Protein AF-A0A841SXC8-F1 (afdb_monomer_lite)

Organism: NCBI:txid557557

Radius of gyration: 14.97 Å; chains: 1; bounding box: 30×32×42 Å

Structure (mmCIF, N/CA/C/O backbone):
data_AF-A0A841SXC8-F1
#
_entry.id   AF-A0A841SXC8-F1
#
loop_
_atom_site.group_PDB
_atom_site.id
_atom_site.type_symbol
_atom_site.label_atom_id
_atom_site.label_alt_id
_atom_site.label_comp_id
_atom_site.label_asym_id
_atom_site.label_entity_id
_atom_site.label_seq_id
_atom_site.pdbx_PDB_ins_code
_atom_site.Cartn_x
_atom_site.Cartn_y
_atom_site.Cartn_z
_atom_site.occupancy
_atom_site.B_iso_or_equiv
_atom_site.auth_seq_id
_atom_site.auth_comp_id
_atom_site.auth_asym_id
_atom_site.auth_atom_id
_atom_site.pdbx_PDB_model_num
ATOM 1 N N . MET A 1 1 ? -4.361 -3.965 -23.242 1.00 73.81 1 MET A N 1
ATOM 2 C CA . MET A 1 1 ? -4.799 -3.224 -22.038 1.00 73.81 1 MET A CA 1
ATOM 3 C C . MET A 1 1 ? -5.317 -4.214 -21.002 1.00 73.81 1 MET A C 1
ATOM 5 O O . MET A 1 1 ? -5.974 -5.172 -21.392 1.00 73.81 1 MET A O 1
ATOM 9 N N . ARG A 1 2 ? -4.999 -4.030 -19.717 1.00 73.81 2 ARG A N 1
ATOM 10 C CA . ARG A 1 2 ? -5.570 -4.809 -18.604 1.00 73.81 2 ARG A CA 1
ATOM 11 C C . ARG A 1 2 ? -6.139 -3.826 -17.585 1.00 73.81 2 ARG A C 1
ATOM 13 O O . ARG A 1 2 ? -5.488 -2.823 -17.316 1.00 73.81 2 ARG A O 1
ATOM 20 N N . ILE A 1 3 ? -7.330 -4.108 -17.067 1.00 79.94 3 ILE A N 1
ATOM 21 C CA . ILE A 1 3 ? -8.018 -3.286 -16.066 1.00 79.94 3 ILE A CA 1
ATOM 22 C C . ILE A 1 3 ? -7.966 -4.047 -14.743 1.00 79.94 3 ILE A C 1
ATOM 24 O O . ILE A 1 3 ? -8.251 -5.244 -14.719 1.00 79.94 3 ILE A O 1
ATOM 28 N N . TYR A 1 4 ? -7.590 -3.365 -13.666 1.00 75.81 4 TYR A N 1
ATOM 29 C CA . TYR A 1 4 ? -7.506 -3.937 -12.325 1.00 75.81 4 TYR A CA 1
ATOM 30 C C . TYR A 1 4 ? -8.402 -3.133 -11.384 1.00 75.81 4 TYR A C 1
ATOM 32 O O . TYR A 1 4 ? -8.347 -1.906 -11.403 1.00 75.81 4 TYR A O 1
ATOM 40 N N . SER A 1 5 ? -9.207 -3.825 -10.573 1.00 77.19 5 SER A N 1
ATOM 41 C CA . SER A 1 5 ? -9.884 -3.217 -9.424 1.00 77.19 5 SER A CA 1
ATOM 42 C C . SER A 1 5 ? -8.983 -3.325 -8.199 1.00 77.19 5 SER A C 1
ATOM 44 O O . SER A 1 5 ? -8.265 -4.312 -8.032 1.00 77.19 5 SER A O 1
ATOM 46 N N . PHE A 1 6 ? -9.026 -2.302 -7.358 1.00 78.12 6 PHE A N 1
ATOM 47 C CA . PHE A 1 6 ? -8.368 -2.260 -6.056 1.00 78.12 6 PHE A CA 1
ATOM 48 C C . PHE A 1 6 ? -9.359 -1.855 -4.958 1.00 78.12 6 PHE A C 1
ATOM 50 O O . PHE A 1 6 ? -8.964 -1.318 -3.927 1.00 78.12 6 PHE A O 1
ATOM 57 N N . ASP A 1 7 ? -10.646 -2.142 -5.172 1.00 75.75 7 ASP A N 1
ATOM 58 C CA . ASP A 1 7 ? -11.682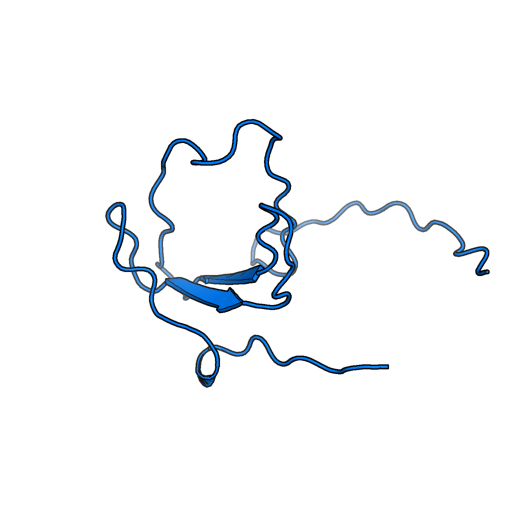 -1.970 -4.158 1.00 75.75 7 ASP A CA 1
ATOM 59 C C . ASP A 1 7 ? -11.406 -2.808 -2.895 1.00 75.75 7 ASP A C 1
ATOM 61 O O . ASP A 1 7 ? -10.670 -3.803 -2.918 1.00 75.75 7 ASP A O 1
ATOM 65 N N . LYS A 1 8 ? -12.057 -2.434 -1.789 1.00 73.00 8 LYS A N 1
ATOM 66 C CA . LYS A 1 8 ? -11.918 -3.102 -0.487 1.00 73.00 8 LYS A CA 1
ATOM 67 C C . LYS A 1 8 ? -12.208 -4.610 -0.497 1.00 73.00 8 LYS A C 1
ATOM 69 O O . LYS A 1 8 ? -11.666 -5.334 0.327 1.00 73.00 8 LYS A O 1
ATOM 74 N N . GLY A 1 9 ? -13.057 -5.094 -1.403 1.00 81.25 9 GLY A N 1
ATOM 75 C CA . GLY A 1 9 ? -13.413 -6.508 -1.527 1.00 81.25 9 GLY A CA 1
ATOM 76 C C . GLY A 1 9 ? -12.379 -7.340 -2.288 1.00 81.25 9 GLY A C 1
ATOM 77 O O . GLY A 1 9 ? -12.397 -8.566 -2.200 1.00 81.25 9 GLY A O 1
ATOM 78 N N . THR A 1 10 ? -11.469 -6.698 -3.021 1.00 83.69 10 THR A N 1
ATOM 79 C CA . THR A 1 10 ? -10.435 -7.375 -3.826 1.00 83.69 10 THR A CA 1
ATOM 80 C C . THR A 1 10 ? -9.084 -7.503 -3.122 1.00 83.69 10 THR A C 1
ATOM 82 O O . THR A 1 10 ? -8.228 -8.281 -3.557 1.00 83.69 10 THR A O 1
ATOM 85 N N . GLY A 1 11 ? -8.885 -6.757 -2.036 1.00 89.50 11 GLY A N 1
ATOM 86 C CA . GLY A 1 11 ? -7.640 -6.738 -1.281 1.00 89.50 11 GLY A CA 1
ATOM 87 C C . GLY A 1 11 ? -7.587 -7.736 -0.128 1.00 89.50 11 GLY A C 1
ATOM 88 O O . GLY A 1 11 ? -8.491 -8.537 0.106 1.00 89.50 11 GLY A O 1
ATOM 89 N N . LYS A 1 12 ? -6.476 -7.691 0.606 1.00 92.81 12 LYS A N 1
ATOM 90 C CA . LYS A 1 12 ? -6.293 -8.418 1.865 1.00 92.81 12 LYS A CA 1
ATOM 91 C C . LYS A 1 12 ? -6.040 -7.433 2.986 1.00 92.81 12 LYS A C 1
ATOM 93 O O . LYS A 1 12 ? -5.277 -6.489 2.803 1.00 92.81 12 LYS A O 1
ATOM 98 N N . GLU A 1 13 ? -6.633 -7.691 4.141 1.00 94.38 13 GLU A N 1
ATOM 99 C CA . GLU A 1 13 ? -6.349 -6.917 5.343 1.00 94.38 13 GLU A CA 1
ATOM 100 C C . GLU A 1 13 ? -4.853 -6.968 5.684 1.00 94.38 13 GLU A C 1
ATOM 102 O O . GLU A 1 13 ? -4.207 -8.022 5.619 1.00 94.38 13 GLU A O 1
ATOM 107 N N . ILE A 1 14 ? -4.299 -5.810 6.032 1.00 94.56 14 ILE A N 1
ATOM 108 C CA . ILE A 1 14 ? -2.943 -5.685 6.547 1.00 94.56 14 ILE A CA 1
ATOM 109 C C . ILE A 1 14 ? -3.006 -5.925 8.053 1.00 94.56 14 ILE A C 1
ATOM 111 O O . ILE A 1 14 ? -3.441 -5.064 8.806 1.00 94.56 14 ILE A O 1
ATOM 115 N N . THR A 1 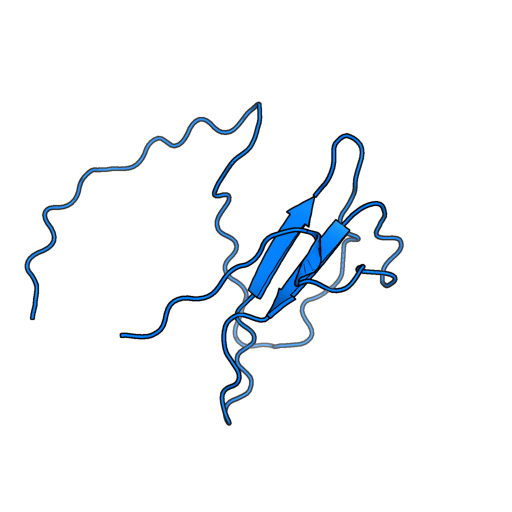15 ? -2.532 -7.087 8.495 1.00 95.25 15 THR A N 1
ATOM 116 C CA . THR A 1 15 ? -2.509 -7.467 9.920 1.00 95.25 15 THR A CA 1
ATOM 117 C C . THR A 1 15 ? -1.141 -7.276 10.579 1.00 95.25 15 THR A C 1
ATOM 119 O O . THR A 1 15 ? -0.980 -7.472 11.781 1.00 95.25 15 THR A O 1
ATOM 122 N N . ALA A 1 16 ? -0.126 -6.901 9.799 1.00 93.69 16 ALA A N 1
ATOM 123 C CA . ALA A 1 16 ? 1.230 -6.693 10.285 1.00 93.69 16 ALA A CA 1
ATOM 124 C C . ALA A 1 16 ? 1.436 -5.270 10.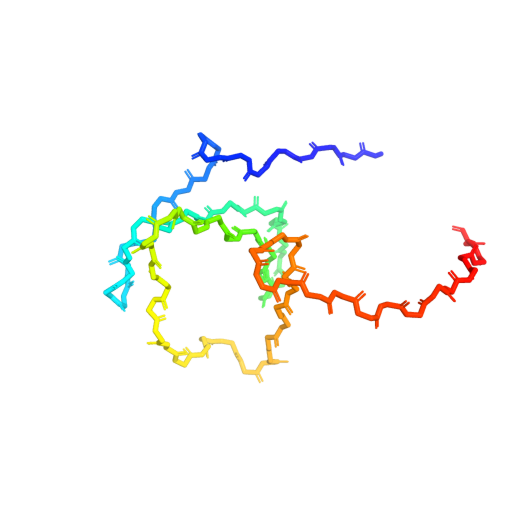834 1.00 93.69 16 ALA A C 1
ATOM 126 O O . ALA A 1 16 ? 0.721 -4.330 10.477 1.00 93.69 16 ALA A O 1
ATOM 127 N N . TYR A 1 17 ? 2.466 -5.114 11.670 1.00 94.38 17 TYR A N 1
ATOM 128 C CA . TYR A 1 17 ? 2.958 -3.820 12.167 1.00 94.38 17 TYR A CA 1
ATOM 129 C C . TYR A 1 17 ? 1.923 -2.988 12.944 1.00 94.38 17 TYR A C 1
ATOM 131 O O . TYR A 1 17 ? 2.041 -1.770 13.007 1.00 94.38 17 TYR A O 1
ATOM 139 N N . ASN A 1 18 ? 0.929 -3.639 13.561 1.00 95.56 18 ASN A N 1
ATOM 140 C CA . ASN A 1 18 ? -0.198 -2.988 14.247 1.00 95.56 18 ASN A CA 1
ATOM 141 C C . ASN A 1 18 ? -1.049 -2.111 13.313 1.00 95.56 18 ASN A C 1
ATOM 143 O O . ASN A 1 18 ? -1.605 -1.098 13.733 1.00 95.56 18 ASN A O 1
ATOM 147 N N . SER A 1 19 ? -1.135 -2.494 12.038 1.00 96.12 19 SER A N 1
ATOM 148 C CA . SER A 1 19 ? -2.071 -1.875 11.103 1.00 96.12 19 SER A CA 1
ATOM 149 C C . SER A 1 19 ? -3.511 -2.230 11.488 1.00 96.12 19 SER A C 1
ATOM 151 O O . SER A 1 19 ? -3.768 -3.310 12.016 1.00 96.12 19 SER A O 1
ATOM 153 N N . GLN A 1 20 ? -4.442 -1.312 11.240 1.00 96.50 20 GLN A N 1
ATOM 154 C CA . GLN A 1 20 ? -5.862 -1.460 11.560 1.00 96.50 20 GLN A CA 1
ATOM 155 C C . GLN A 1 20 ? -6.687 -0.874 10.422 1.00 96.50 20 GLN A C 1
ATOM 157 O O . GLN A 1 20 ? -6.348 0.199 9.920 1.00 96.50 20 GLN A O 1
ATOM 162 N N . ASN A 1 21 ? -7.763 -1.560 10.033 1.00 94.75 21 ASN A N 1
ATOM 163 C CA . ASN A 1 21 ? -8.705 -1.121 8.995 1.00 94.75 21 ASN A CA 1
ATOM 164 C C . ASN A 1 21 ? -7.998 -0.652 7.704 1.00 94.75 21 ASN A C 1
ATOM 166 O O . ASN A 1 21 ? -8.329 0.377 7.113 1.00 94.75 21 ASN A O 1
ATOM 170 N N . ALA A 1 22 ? -6.965 -1.395 7.301 1.00 94.50 22 ALA A N 1
ATOM 171 C CA . ALA A 1 22 ? -6.158 -1.115 6.122 1.00 94.50 22 ALA A CA 1
ATOM 172 C C . ALA A 1 22 ? -6.116 -2.350 5.220 1.00 94.50 22 ALA A C 1
ATOM 174 O O . ALA A 1 22 ? -5.877 -3.468 5.679 1.00 94.50 22 ALA A O 1
ATOM 175 N N . ILE A 1 23 ? -6.338 -2.146 3.925 1.00 94.31 23 ILE A N 1
ATOM 176 C CA . ILE A 1 23 ? -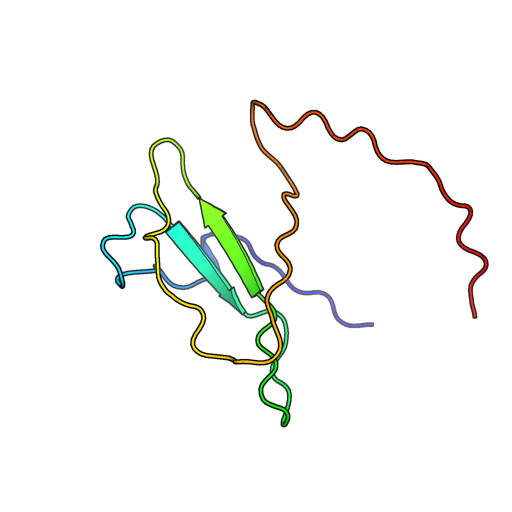6.496 -3.210 2.935 1.00 94.31 23 ILE A CA 1
ATOM 177 C C . ILE A 1 23 ? -5.449 -3.022 1.842 1.00 94.31 23 ILE A C 1
ATOM 179 O O . ILE A 1 23 ? -5.360 -1.958 1.238 1.00 94.31 23 ILE A O 1
ATOM 183 N N . PHE A 1 24 ? -4.667 -4.064 1.564 1.00 92.12 24 PHE A N 1
ATOM 184 C CA . PHE A 1 24 ? -3.681 -4.082 0.490 1.00 92.12 24 PHE A CA 1
ATOM 185 C C . PHE A 1 24 ? -4.180 -4.877 -0.720 1.00 92.12 24 PHE A C 1
ATOM 187 O O . PHE A 1 24 ? -4.410 -6.088 -0.638 1.00 92.12 24 PHE A O 1
ATOM 194 N N . SER A 1 25 ? -4.253 -4.213 -1.870 1.00 91.19 25 SER A N 1
ATOM 195 C CA . SER A 1 25 ? -4.623 -4.799 -3.160 1.00 91.19 25 SER A CA 1
ATOM 196 C C . SER A 1 25 ? -3.399 -4.858 -4.072 1.00 91.19 25 SER A C 1
ATOM 198 O O . SER A 1 25 ? -2.803 -3.836 -4.413 1.00 91.19 25 SER A O 1
ATOM 200 N N . LYS A 1 26 ? -2.988 -6.063 -4.482 1.00 87.06 26 LYS A N 1
ATOM 201 C CA . LYS A 1 26 ? -1.820 -6.255 -5.358 1.00 87.06 26 LYS A CA 1
ATOM 202 C C . LYS A 1 26 ? -2.190 -5.956 -6.813 1.00 87.06 26 LYS A C 1
ATOM 204 O O . LYS A 1 26 ? -3.091 -6.593 -7.345 1.00 87.06 26 LYS A O 1
ATOM 209 N N . ILE A 1 27 ? -1.442 -5.066 -7.467 1.00 85.31 27 ILE A N 1
ATOM 210 C CA . ILE A 1 27 ? -1.702 -4.651 -8.856 1.00 85.31 27 ILE A CA 1
ATOM 211 C C . ILE A 1 27 ? -0.842 -5.452 -9.838 1.00 85.31 27 ILE A C 1
ATOM 213 O O . ILE A 1 27 ? -1.342 -5.970 -10.833 1.00 85.31 27 ILE A O 1
ATOM 217 N N . VAL A 1 28 ? 0.457 -5.595 -9.557 1.00 81.19 28 VAL A N 1
ATOM 218 C CA . VAL A 1 28 ? 1.392 -6.295 -10.450 1.00 81.19 28 VAL A CA 1
ATOM 219 C C . VAL A 1 28 ? 2.043 -7.470 -9.732 1.00 81.19 28 VAL A C 1
ATOM 221 O O . VAL A 1 28 ? 2.493 -7.364 -8.590 1.00 81.19 28 VAL A O 1
ATOM 224 N N . LYS A 1 29 ? 2.131 -8.601 -10.435 1.00 67.75 29 LYS A N 1
ATOM 225 C CA . LYS A 1 29 ? 3.064 -9.683 -10.123 1.00 67.75 29 LYS A CA 1
ATOM 226 C C . LYS A 1 29 ? 4.173 -9.630 -11.169 1.00 67.75 29 LYS A C 1
ATOM 228 O O . LYS A 1 29 ? 3.896 -9.838 -12.345 1.00 67.75 29 LYS A O 1
ATOM 233 N N . HIS A 1 30 ? 5.386 -9.312 -10.738 1.00 76.62 30 HIS A N 1
ATOM 234 C CA . HIS A 1 30 ? 6.570 -9.278 -11.590 1.00 76.62 30 HIS A CA 1
ATOM 235 C C . HIS A 1 30 ? 7.625 -10.230 -11.024 1.00 76.62 30 HIS A C 1
ATOM 237 O O . HIS A 1 30 ? 7.700 -10.452 -9.820 1.00 76.62 30 HIS A O 1
ATOM 243 N N . ASP A 1 31 ? 8.460 -10.756 -11.906 1.00 78.06 31 ASP A N 1
ATOM 244 C CA . ASP A 1 31 ? 9.552 -11.696 -11.627 1.00 78.06 31 ASP A CA 1
ATOM 245 C C . ASP A 1 31 ? 10.761 -11.021 -10.943 1.00 78.06 31 ASP A C 1
ATOM 247 O O . ASP A 1 31 ? 11.704 -11.677 -10.512 1.00 78.06 31 ASP A O 1
ATOM 251 N N . LYS A 1 32 ? 10.739 -9.687 -10.862 1.00 79.12 32 LYS A N 1
ATOM 252 C CA . LYS A 1 32 ? 11.733 -8.841 -10.195 1.00 79.12 32 LYS A CA 1
ATOM 253 C C . LYS A 1 32 ? 11.203 -8.514 -8.794 1.00 79.12 32 LYS A C 1
ATOM 255 O O . LYS A 1 32 ? 9.987 -8.563 -8.608 1.00 79.12 32 LYS A O 1
ATOM 260 N N . PRO A 1 33 ? 12.056 -8.127 -7.827 1.00 76.06 33 PRO A N 1
ATOM 261 C CA . PRO A 1 33 ? 11.633 -7.787 -6.464 1.00 76.06 33 PRO A CA 1
ATOM 262 C C . PRO A 1 33 ? 10.938 -6.413 -6.408 1.00 76.06 33 PRO A C 1
ATOM 264 O O . PRO A 1 33 ? 11.368 -5.506 -5.704 1.00 76.06 33 PRO A O 1
ATOM 267 N N . ILE A 1 34 ? 9.877 -6.243 -7.196 1.00 80.44 34 ILE A N 1
ATOM 268 C CA . ILE A 1 34 ? 9.069 -5.032 -7.287 1.00 80.44 34 ILE A CA 1
ATOM 269 C C . ILE A 1 34 ? 7.675 -5.382 -6.783 1.00 80.44 34 ILE A C 1
ATOM 271 O O . ILE A 1 34 ? 7.031 -6.313 -7.268 1.00 80.44 34 ILE A O 1
ATOM 275 N N . HIS A 1 35 ? 7.209 -4.607 -5.812 1.00 82.06 35 HIS A N 1
ATOM 276 C CA . HIS A 1 35 ? 5.872 -4.722 -5.255 1.00 82.06 35 HIS A CA 1
ATOM 277 C C . HIS A 1 35 ? 5.086 -3.475 -5.642 1.00 82.06 35 HIS A C 1
ATOM 279 O O . HIS A 1 35 ? 5.413 -2.378 -5.202 1.00 82.06 35 HIS A O 1
ATOM 285 N N . VAL A 1 36 ? 4.055 -3.651 -6.470 1.00 87.12 36 VAL A N 1
ATOM 286 C CA . VAL A 1 36 ? 3.109 -2.582 -6.816 1.00 87.12 36 VAL A CA 1
ATOM 287 C C . VAL A 1 36 ? 1.740 -2.977 -6.291 1.00 87.12 36 VAL A C 1
ATOM 289 O O . VAL A 1 36 ? 1.215 -4.047 -6.625 1.00 87.12 36 VAL A O 1
ATOM 292 N N . GLY A 1 37 ? 1.166 -2.118 -5.462 1.00 88.31 37 GLY A N 1
ATOM 293 C CA . GLY A 1 37 ? -0.150 -2.317 -4.884 1.00 88.31 37 GLY A CA 1
ATOM 294 C C . GLY A 1 37 ? -0.796 -0.999 -4.495 1.00 88.31 37 GLY A C 1
ATOM 295 O O . GLY A 1 37 ? -0.159 0.050 -4.532 1.00 88.31 37 GLY A O 1
ATOM 296 N N . CYS A 1 38 ? -2.065 -1.088 -4.132 1.00 90.38 38 CYS A N 1
ATOM 297 C CA . CYS A 1 38 ? -2.845 -0.004 -3.562 1.00 90.38 38 CYS A CA 1
ATOM 298 C C . CYS A 1 38 ? -3.122 -0.334 -2.095 1.00 90.38 38 CYS A C 1
ATOM 300 O O . CYS A 1 38 ? -3.377 -1.496 -1.764 1.00 90.38 38 CYS A O 1
ATOM 302 N N . ILE A 1 39 ? -3.054 0.676 -1.233 1.00 91.44 39 ILE A N 1
ATOM 303 C CA . ILE A 1 39 ? -3.521 0.575 0.144 1.00 91.44 39 ILE A CA 1
ATOM 304 C C . ILE A 1 39 ? -4.776 1.428 0.253 1.00 91.44 39 ILE A C 1
ATOM 306 O O . ILE A 1 39 ? -4.715 2.633 0.024 1.00 91.44 39 ILE A O 1
ATOM 310 N N . TYR A 1 40 ? -5.887 0.799 0.618 1.00 92.44 40 TYR A N 1
ATOM 311 C CA . TYR A 1 40 ? -7.097 1.492 1.034 1.00 92.44 40 TYR A CA 1
ATOM 312 C C . TYR A 1 40 ? -7.115 1.559 2.560 1.00 92.44 40 TYR A C 1
ATOM 314 O O . TYR A 1 40 ? -6.993 0.527 3.224 1.00 92.44 40 TYR A O 1
ATOM 322 N N . VAL A 1 41 ? -7.230 2.765 3.110 1.00 92.25 41 VAL A N 1
ATOM 323 C CA . VAL A 1 41 ? -7.297 3.001 4.556 1.00 92.25 41 VAL A CA 1
ATOM 324 C C . VAL A 1 41 ? -8.697 3.503 4.871 1.00 92.25 41 VAL A C 1
ATOM 326 O O . VAL A 1 41 ? -9.104 4.550 4.374 1.00 92.25 41 VAL A O 1
ATOM 329 N N . GLU A 1 42 ? -9.448 2.740 5.659 1.00 92.00 42 GLU A N 1
ATOM 330 C CA . GLU A 1 42 ? -10.788 3.146 6.085 1.00 92.00 42 GLU A CA 1
ATOM 331 C C . GLU A 1 42 ? -10.726 4.320 7.078 1.00 92.00 42 GLU A C 1
ATOM 333 O O . GLU A 1 42 ? -9.678 4.562 7.688 1.00 92.00 42 GLU A O 1
ATOM 338 N N . PRO A 1 43 ? -11.837 5.050 7.295 1.00 90.44 43 PRO A N 1
ATOM 339 C CA . PRO A 1 43 ? -11.902 6.076 8.330 1.00 90.44 43 PRO A CA 1
ATOM 340 C C . PRO A 1 43 ? -11.431 5.552 9.696 1.00 90.44 43 PRO A C 1
ATOM 342 O O . PRO A 1 43 ? -11.906 4.527 10.184 1.00 90.44 43 PRO A O 1
ATOM 345 N N . GLY A 1 44 ? -10.474 6.254 10.310 1.00 90.69 44 GLY A N 1
ATOM 346 C CA . GLY A 1 44 ? -9.848 5.845 11.575 1.00 90.69 44 GLY A CA 1
ATOM 347 C C . GLY A 1 44 ? -8.852 4.681 11.463 1.00 90.69 44 GLY A C 1
ATOM 348 O O . GLY A 1 44 ? -8.328 4.235 12.482 1.00 90.69 44 GLY A O 1
ATOM 349 N N . GLY A 1 45 ? -8.586 4.182 10.255 1.00 93.56 45 GLY A N 1
ATOM 350 C CA . GLY A 1 45 ? -7.573 3.172 9.987 1.00 93.56 45 GLY A CA 1
ATOM 351 C C . GLY A 1 45 ? -6.150 3.719 10.073 1.00 93.56 45 GLY A C 1
ATOM 352 O O . GLY A 1 45 ? -5.893 4.918 9.964 1.00 93.56 45 GLY A O 1
ATOM 353 N N . THR A 1 46 ? -5.200 2.809 10.261 1.00 94.62 46 THR A N 1
ATOM 354 C CA . THR A 1 46 ? -3.775 3.124 10.379 1.00 94.62 46 THR A CA 1
ATOM 355 C C . THR A 1 46 ? -2.943 2.076 9.660 1.00 94.62 46 THR A C 1
ATOM 357 O O . THR A 1 46 ? -3.159 0.878 9.846 1.00 94.62 46 THR A O 1
ATOM 360 N N . VAL A 1 47 ? -1.936 2.512 8.904 1.00 93.31 47 VAL A N 1
ATOM 361 C CA . VAL A 1 47 ? -0.891 1.626 8.379 1.00 93.31 47 VAL A CA 1
ATOM 362 C C . VAL A 1 47 ? 0.311 1.707 9.309 1.00 93.31 47 VAL A C 1
ATOM 364 O O . VAL A 1 47 ? 0.869 2.782 9.527 1.00 93.31 47 VAL A O 1
ATOM 367 N N . GLY A 1 48 ? 0.696 0.567 9.870 1.00 92.88 48 GLY A N 1
ATOM 368 C CA . GLY A 1 48 ? 1.817 0.457 10.789 1.00 92.88 48 GLY A CA 1
ATOM 369 C C . GLY A 1 48 ? 3.146 0.870 10.163 1.00 92.88 48 GLY A C 1
ATOM 370 O O . GLY A 1 48 ? 3.482 0.449 9.055 1.00 92.88 48 GLY A O 1
ATOM 371 N N . ALA A 1 49 ? 3.934 1.664 10.888 1.00 89.25 49 ALA A N 1
ATOM 372 C CA . ALA A 1 49 ? 5.269 2.040 10.448 1.00 89.25 49 ALA A CA 1
ATOM 373 C C . ALA A 1 49 ? 6.225 0.838 10.501 1.00 89.25 49 ALA A C 1
ATOM 375 O O . ALA A 1 49 ? 6.286 0.101 11.486 1.00 89.25 49 ALA A O 1
ATOM 376 N N . HIS A 1 50 ? 7.017 0.676 9.446 1.00 86.75 50 HIS A N 1
ATOM 377 C CA . HIS A 1 50 ? 8.058 -0.342 9.352 1.00 86.75 50 HIS A CA 1
ATOM 378 C C . HIS A 1 50 ? 9.152 0.101 8.382 1.00 86.75 50 HIS A C 1
ATOM 380 O O . HIS A 1 50 ? 8.914 0.924 7.492 1.00 86.75 50 HIS A O 1
ATOM 386 N N . GLN A 1 51 ? 10.340 -0.480 8.521 1.00 83.31 51 GLN A N 1
ATOM 387 C CA . GLN A 1 51 ? 11.380 -0.348 7.511 1.00 83.31 51 GLN A CA 1
ATOM 388 C C . GLN A 1 51 ? 10.992 -1.165 6.274 1.00 83.31 51 GLN A C 1
ATOM 390 O O . GLN A 1 51 ? 10.629 -2.337 6.391 1.00 83.31 51 GLN A O 1
ATOM 395 N N . ALA A 1 52 ? 11.083 -0.553 5.090 1.00 78.62 52 ALA A N 1
ATOM 396 C CA . ALA A 1 52 ? 10.799 -1.249 3.844 1.00 78.62 52 ALA A CA 1
ATOM 397 C C . ALA A 1 52 ? 11.745 -2.460 3.691 1.00 78.62 52 ALA A C 1
ATOM 399 O O . ALA A 1 52 ? 12.962 -2.304 3.816 1.00 78.62 52 ALA A O 1
ATOM 400 N N . PRO A 1 53 ? 11.222 -3.663 3.390 1.00 73.44 53 PRO A N 1
ATOM 401 C CA . PRO A 1 53 ? 12.044 -4.867 3.258 1.00 73.44 53 PRO A CA 1
ATOM 402 C C . PRO A 1 53 ? 12.939 -4.849 2.004 1.00 73.44 53 PRO A C 1
ATOM 404 O O . PRO A 1 53 ? 13.831 -5.684 1.859 1.00 73.44 53 PRO A O 1
ATOM 407 N N . ILE A 1 54 ? 12.716 -3.897 1.093 1.00 74.12 54 ILE A N 1
ATOM 408 C CA . ILE A 1 54 ? 13.452 -3.736 -0.164 1.00 74.12 54 ILE A CA 1
ATOM 409 C C . ILE A 1 54 ? 14.387 -2.524 -0.050 1.00 74.12 54 ILE A C 1
ATOM 411 O O . ILE A 1 54 ? 13.985 -1.447 0.376 1.00 74.12 54 ILE A O 1
ATOM 415 N N . HIS A 1 55 ? 15.636 -2.695 -0.488 1.00 68.25 55 HIS A N 1
ATOM 416 C CA . HIS A 1 55 ? 16.698 -1.686 -0.363 1.00 68.25 55 HIS A CA 1
ATOM 417 C C . HIS A 1 55 ? 16.727 -0.679 -1.533 1.00 68.25 55 HIS A C 1
ATOM 419 O O . HIS A 1 55 ? 17.516 0.257 -1.529 1.00 68.25 55 HIS A O 1
ATOM 425 N N . LEU A 1 56 ? 15.871 -0.872 -2.542 1.00 66.88 56 LEU A N 1
ATOM 426 C CA . LEU A 1 56 ? 15.792 -0.063 -3.766 1.00 66.88 56 LEU A CA 1
ATOM 427 C C . LEU A 1 56 ? 14.916 1.199 -3.615 1.00 66.88 56 LEU A C 1
ATOM 429 O O . LEU A 1 56 ? 14.850 1.999 -4.542 1.00 66.88 56 LEU A O 1
ATOM 433 N N . GLY A 1 57 ? 14.275 1.393 -2.456 1.00 73.50 57 GLY A N 1
ATOM 434 C CA . GLY A 1 57 ? 13.394 2.530 -2.175 1.00 73.50 57 GLY A CA 1
ATOM 435 C C . GLY A 1 57 ? 11.902 2.208 -2.315 1.00 73.50 57 GLY A C 1
ATOM 436 O O . GLY A 1 57 ? 11.512 1.112 -2.716 1.00 73.50 57 GLY A O 1
ATOM 437 N N . MET A 1 58 ? 11.063 3.175 -1.943 1.00 79.44 58 MET A N 1
ATOM 438 C CA . MET A 1 58 ? 9.602 3.092 -1.984 1.00 79.44 58 MET A CA 1
ATOM 439 C C . MET A 1 58 ? 9.045 4.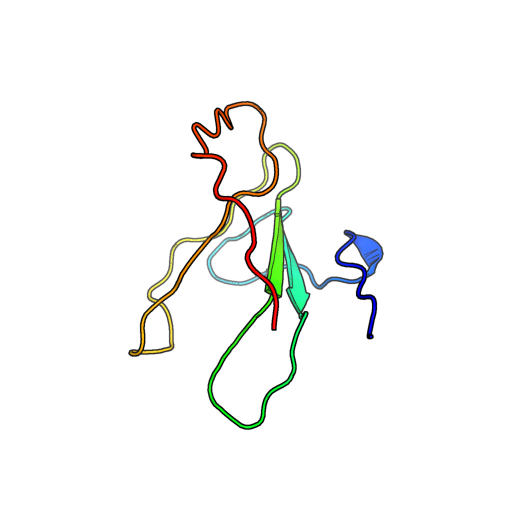429 -2.472 1.00 79.44 58 MET A C 1
ATOM 441 O O . MET A 1 58 ? 9.467 5.480 -1.997 1.0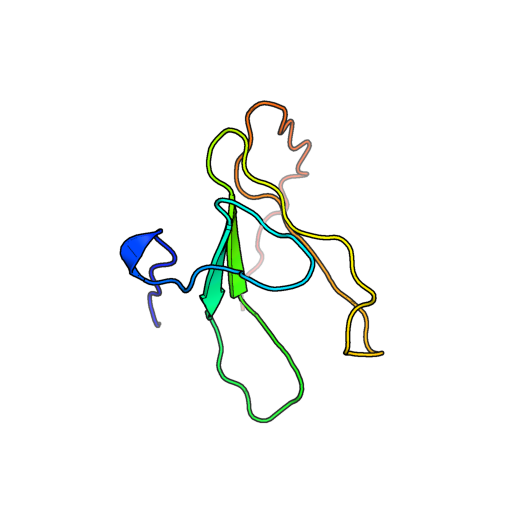0 79.44 58 MET A O 1
ATOM 445 N N . ALA A 1 59 ? 8.076 4.376 -3.381 1.00 83.62 59 ALA A N 1
ATOM 446 C CA . ALA A 1 59 ? 7.247 5.517 -3.742 1.00 83.62 59 ALA A CA 1
ATOM 447 C C . ALA A 1 59 ? 5.818 5.250 -3.265 1.00 83.62 59 ALA A C 1
ATOM 449 O O . ALA A 1 59 ? 5.290 4.157 -3.476 1.00 83.62 59 ALA A O 1
ATOM 450 N N . ALA A 1 60 ? 5.206 6.244 -2.629 1.00 84.75 60 ALA A N 1
ATOM 451 C CA . ALA A 1 60 ? 3.798 6.232 -2.263 1.00 84.75 60 ALA A CA 1
ATOM 452 C C . ALA A 1 60 ? 3.114 7.416 -2.947 1.00 84.75 60 ALA A C 1
ATOM 454 O O . ALA A 1 60 ? 3.657 8.519 -2.969 1.00 84.75 60 ALA A O 1
ATOM 455 N N . ILE A 1 61 ? 1.939 7.168 -3.517 1.00 86.75 61 ILE A N 1
ATOM 456 C CA . ILE A 1 61 ? 1.114 8.182 -4.170 1.00 86.75 61 ILE A CA 1
ATOM 457 C C . ILE A 1 61 ? -0.224 8.172 -3.448 1.00 86.75 61 ILE A C 1
ATOM 459 O O . ILE A 1 61 ? -0.875 7.130 -3.373 1.00 86.75 61 ILE A O 1
ATOM 463 N N . VAL A 1 62 ? -0.615 9.321 -2.903 1.00 88.00 62 VAL A N 1
ATOM 464 C CA . VAL A 1 62 ? -1.941 9.489 -2.310 1.00 88.00 62 VAL A CA 1
ATOM 465 C C . VAL A 1 62 ? -2.903 9.840 -3.438 1.00 88.00 62 VAL A C 1
ATOM 467 O O . VAL A 1 62 ? -2.713 10.842 -4.123 1.00 88.00 62 VAL A O 1
ATOM 470 N N . ILE A 1 63 ? -3.885 8.970 -3.668 1.00 86.00 63 ILE A N 1
ATOM 471 C CA . ILE A 1 63 ? -4.860 9.102 -4.761 1.00 86.00 63 ILE A CA 1
ATOM 472 C C . ILE A 1 63 ? -6.104 9.863 -4.280 1.00 86.00 63 ILE A C 1
ATOM 474 O O . ILE A 1 63 ? -6.672 10.649 -5.030 1.00 86.00 63 ILE A O 1
ATOM 478 N N . GLU A 1 64 ? -6.497 9.655 -3.022 1.00 86.31 64 GLU A N 1
ATOM 479 C CA . GLU A 1 64 ? -7.640 10.298 -2.376 1.00 86.31 64 GLU A CA 1
ATOM 480 C C . GLU A 1 64 ? -7.374 10.499 -0.876 1.00 86.31 64 GLU A C 1
ATOM 482 O O . GLU A 1 64 ? -6.619 9.740 -0.265 1.00 86.31 64 GLU A O 1
ATOM 487 N N . GLY A 1 65 ? -7.979 11.532 -0.287 1.00 87.25 65 GLY A N 1
ATOM 488 C CA . GLY A 1 65 ? -7.902 11.830 1.143 1.00 87.25 65 GLY A CA 1
ATOM 489 C C . GLY A 1 65 ? -8.587 13.155 1.480 1.00 87.25 65 GLY A C 1
ATOM 490 O O . GLY A 1 65 ? -8.644 14.041 0.633 1.00 87.25 65 GLY A O 1
ATOM 491 N N . GLU A 1 66 ? -9.107 13.289 2.702 1.00 84.75 66 GLU A N 1
ATOM 492 C CA . GLU A 1 66 ? -9.838 14.489 3.154 1.00 84.75 66 GLU A CA 1
ATOM 493 C C . GLU A 1 66 ? -8.962 15.751 3.116 1.00 84.75 66 GLU A C 1
ATOM 495 O O . GLU A 1 66 ? -9.380 16.783 2.599 1.00 84.75 66 GLU A O 1
ATOM 500 N N . ASP A 1 67 ? -7.707 15.627 3.551 1.00 81.81 67 ASP A N 1
ATOM 501 C CA . ASP A 1 67 ? -6.716 16.710 3.535 1.00 81.81 67 ASP A CA 1
ATOM 502 C C . ASP A 1 67 ? -5.814 16.686 2.288 1.00 81.81 67 ASP A C 1
ATOM 504 O O . ASP A 1 67 ? -4.787 17.372 2.227 1.00 81.81 67 ASP A O 1
ATOM 508 N N . LEU A 1 68 ? -6.148 15.869 1.282 1.00 80.94 68 LEU A N 1
ATOM 509 C CA . LEU A 1 68 ? -5.367 15.816 0.053 1.00 80.94 68 LEU A CA 1
ATOM 510 C C . LEU A 1 68 ? -5.624 17.093 -0.755 1.00 80.94 68 LEU A C 1
ATOM 512 O O . LEU A 1 68 ? -6.663 17.245 -1.390 1.00 80.94 68 LEU A O 1
ATOM 516 N N . ASN A 1 69 ? -4.641 17.991 -0.773 1.00 77.25 69 ASN A N 1
ATOM 517 C CA . ASN A 1 69 ? -4.612 19.147 -1.667 1.00 77.25 69 ASN A CA 1
ATOM 518 C C . ASN A 1 69 ? -3.506 18.960 -2.719 1.00 77.25 69 ASN A C 1
ATOM 520 O O . ASN A 1 69 ? -2.375 19.415 -2.516 1.00 77.25 69 ASN A O 1
ATOM 524 N N . PRO A 1 70 ? -3.776 18.237 -3.819 1.00 68.44 70 PRO A N 1
ATOM 525 C CA . PRO A 1 70 ? -2.751 17.936 -4.799 1.00 68.44 70 PRO A CA 1
ATOM 526 C C . PRO A 1 70 ? -2.489 19.174 -5.667 1.00 68.44 70 PRO A C 1
ATOM 528 O O . PRO A 1 70 ? -3.254 19.480 -6.578 1.00 68.44 70 PRO A O 1
ATOM 531 N N . SER A 1 71 ? -1.375 19.875 -5.442 1.00 65.44 71 SER A N 1
ATOM 532 C CA . SER A 1 71 ? -0.858 20.849 -6.411 1.00 65.44 71 SER A CA 1
ATOM 533 C C . SER A 1 71 ? -0.077 20.105 -7.497 1.00 65.44 71 SER A C 1
ATOM 535 O O . SER A 1 71 ? 1.151 20.009 -7.454 1.00 65.44 71 SER A O 1
ATOM 537 N N . MET A 1 72 ? -0.800 19.496 -8.430 1.00 63.50 72 MET A N 1
ATOM 538 C CA . MET A 1 72 ? -0.210 18.814 -9.581 1.00 63.50 72 MET A CA 1
ATOM 539 C C . MET A 1 72 ? 0.047 19.829 -10.697 1.00 63.50 72 MET A C 1
ATOM 541 O O . MET A 1 72 ? -0.841 20.600 -11.052 1.00 63.50 72 MET A O 1
ATOM 545 N N . ASN A 1 73 ? 1.254 19.816 -11.263 1.00 72.25 73 ASN A N 1
ATOM 546 C CA . ASN A 1 73 ? 1.515 20.516 -12.517 1.00 72.25 73 ASN A CA 1
ATOM 547 C C . ASN A 1 73 ? 0.943 19.670 -13.655 1.00 72.25 73 ASN A C 1
ATOM 549 O O . ASN A 1 73 ? 1.319 18.505 -13.802 1.00 72.25 73 ASN A O 1
ATOM 553 N N . GLU A 1 74 ? 0.044 20.248 -14.445 1.00 61.94 74 GLU A N 1
ATOM 554 C CA . GLU A 1 74 ? -0.406 19.622 -15.681 1.00 61.94 74 GLU A CA 1
ATOM 555 C C . GLU A 1 74 ? 0.779 19.565 -16.651 1.00 61.94 74 GLU A C 1
ATOM 557 O O . GLU A 1 74 ? 1.465 20.560 -16.894 1.00 61.94 74 GLU A O 1
ATOM 562 N N . VAL A 1 75 ? 1.067 18.367 -17.145 1.00 77.94 75 VAL A N 1
ATOM 563 C CA . VAL A 1 75 ? 2.076 18.130 -18.173 1.00 77.94 75 VAL A CA 1
ATOM 564 C C . VAL A 1 75 ? 1.379 17.472 -19.345 1.00 77.94 75 VAL A C 1
ATOM 566 O O . VAL A 1 75 ? 0.750 16.425 -19.185 1.00 77.94 75 VAL A O 1
ATOM 569 N N . ASP A 1 76 ? 1.499 18.086 -20.518 1.00 72.69 76 ASP A N 1
ATOM 570 C CA . ASP A 1 76 ? 0.981 17.505 -21.748 1.00 72.69 76 ASP A CA 1
ATOM 571 C C . ASP A 1 76 ? 1.687 16.174 -22.011 1.00 72.69 76 ASP A C 1
ATOM 573 O O . ASP A 1 76 ? 2.904 16.103 -22.212 1.00 72.69 76 ASP A O 1
ATOM 577 N N . TRP A 1 77 ? 0.909 15.096 -21.986 1.00 73.88 77 TRP A N 1
ATOM 578 C CA . TRP A 1 77 ? 1.401 13.767 -22.302 1.00 73.88 77 TRP A CA 1
ATOM 579 C C . TRP A 1 77 ? 1.683 13.671 -23.808 1.00 73.88 77 TRP A C 1
ATOM 581 O O . TRP A 1 77 ? 0.763 13.638 -24.624 1.00 73.88 77 TRP A O 1
ATOM 591 N N . GLN A 1 78 ? 2.962 13.622 -24.185 1.00 73.31 78 GLN A N 1
ATOM 592 C CA . GLN A 1 78 ? 3.411 13.509 -25.579 1.00 73.31 78 GLN A CA 1
ATOM 593 C C . GLN A 1 78 ? 3.632 12.044 -25.979 1.00 73.31 78 GLN A C 1
ATOM 595 O O . GLN A 1 78 ? 4.763 11.643 -26.221 1.00 73.31 78 GLN A O 1
ATOM 600 N N . GLY A 1 79 ? 2.569 11.238 -25.960 1.00 73.75 79 GLY A N 1
ATOM 601 C CA . GLY A 1 79 ? 2.633 9.779 -26.098 1.00 73.75 79 GLY A CA 1
ATOM 602 C C . GLY A 1 79 ? 3.581 9.190 -27.152 1.00 73.75 79 GLY A C 1
ATOM 603 O O . GLY A 1 79 ? 3.762 9.760 -28.226 1.00 73.75 79 GLY A O 1
ATOM 604 N N . GLU A 1 80 ? 4.091 7.991 -26.846 1.00 52.19 80 GLU A N 1
ATOM 605 C CA . GLU A 1 80 ? 4.600 6.995 -27.806 1.00 52.19 80 GLU A CA 1
ATOM 606 C C . GLU A 1 80 ? 3.627 5.810 -27.904 1.00 52.19 80 GLU A C 1
ATOM 608 O O . GLU A 1 80 ? 3.089 5.394 -26.846 1.00 52.19 80 GLU A O 1
#

pLDDT: mean 82.77, std 9.64, range [52.19, 96.5]

Foldseek 3Di:
DDDDDQDQVQFDDDPPQPWDQKTWHFDDDDPDPDTDIDIDHPVVTDDHDDDDPDPPDDDDDDPDDPPDDDPDDDDPDPDD

Sequence (80 aa):
MRIYSFDKGTGKEITAYNSQNAIFSKIVKHDKPIHVGCIYVEPGGTVGAHQAPIHLGMAAIVIEGEDLNPSMNEVDWQGE

Secondary structure (DSSP, 8-state):
-------TTTSEE--STT-EEEEEEEEE--SSS--EEEEEEEEEEEPPP---S-TT---------TT----PPP------